Protein AF-A0A6A0GZQ4-F1 (afdb_monomer_lite)

Radius of gyration: 53.42 Å; chains: 1; bounding box: 111×26×126 Å

Sequence (153 aa):
MAAVEALSELSLFFPENSMKARRNLRGQIEQRSVSINQEFVAALKLVKDAVDAIYDDVKIINSQCTEMKAKLQAAKAETKHLTEQTAKLHKQRTTLAMQQQVAAACARAFLLTPAEVALLQSSSPRIGPEFFAALDKTLAIKNNTKHLLQVKR

Organism: Hyalella azteca (NCBI:txid294128)

Foldseek 3Di:
DVVVVVVVVVCVVPVDPDPVSVVVVVVVVVVVVVVVVVVVVVVVVVVVVVVVVVVVVVVVVVVVVVVVVVVVVVVVVVVVVVVVVVVVVVVVVVVVVVVVVVVVVCCQQAHDDPVLVCLCPDPDPDNDPSVVVSVVSVVSNVVVVVVVVVVVD

Structure (mmCIF, N/CA/C/O backbone):
data_AF-A0A6A0GZQ4-F1
#
_entry.id   AF-A0A6A0GZQ4-F1
#
loop_
_atom_site.group_PDB
_atom_site.id
_atom_site.type_symbol
_atom_site.label_atom_id
_atom_site.label_alt_id
_atom_site.label_comp_id
_atom_site.label_asym_id
_atom_site.label_entity_id
_atom_site.label_seq_id
_atom_site.pdbx_PDB_ins_code
_atom_site.Cartn_x
_atom_site.Cartn_y
_atom_site.Cartn_z
_atom_site.occupancy
_atom_site.B_iso_or_equiv
_atom_site.auth_seq_id
_atom_site.auth_comp_id
_atom_site.auth_asym_id
_atom_site.auth_atom_id
_atom_site.pdbx_PDB_model_num
ATOM 1 N N . MET A 1 1 ? 49.866 -19.052 -48.229 1.00 55.28 1 MET A N 1
ATOM 2 C CA . MET A 1 1 ? 49.053 -19.435 -49.404 1.00 55.28 1 MET A CA 1
ATOM 3 C C . MET A 1 1 ? 48.007 -18.373 -49.729 1.00 55.28 1 MET A C 1
ATOM 5 O O . MET A 1 1 ? 48.154 -17.772 -50.780 1.00 55.28 1 MET A O 1
ATOM 9 N N . ALA A 1 2 ? 47.108 -18.001 -48.808 1.00 67.62 2 ALA A N 1
ATOM 10 C CA . ALA A 1 2 ? 46.041 -17.011 -49.059 1.00 67.62 2 ALA A CA 1
ATOM 11 C C . ALA A 1 2 ? 46.483 -15.655 -49.662 1.00 67.62 2 ALA A C 1
ATOM 13 O O . ALA A 1 2 ? 45.809 -15.112 -50.529 1.00 67.62 2 ALA A O 1
ATOM 14 N N . ALA A 1 3 ? 47.630 -15.103 -49.245 1.00 67.06 3 ALA A N 1
ATOM 15 C CA . ALA A 1 3 ? 48.121 -13.833 -49.793 1.00 67.06 3 ALA A CA 1
ATOM 16 C C . ALA A 1 3 ? 48.595 -13.943 -51.256 1.00 67.06 3 ALA A C 1
ATOM 18 O O . ALA A 1 3 ? 48.416 -13.009 -52.028 1.00 67.06 3 ALA A O 1
ATOM 19 N N . VAL A 1 4 ? 49.188 -15.080 -51.641 1.00 77.38 4 VAL A N 1
ATOM 20 C CA . VAL A 1 4 ? 49.680 -15.320 -53.011 1.00 77.38 4 VAL A CA 1
ATOM 21 C C . VAL A 1 4 ? 48.508 -15.562 -53.961 1.00 77.38 4 VAL A C 1
ATOM 23 O O . VAL A 1 4 ? 48.516 -15.042 -55.071 1.00 77.38 4 VAL A O 1
ATOM 26 N N . GLU A 1 5 ? 47.472 -16.271 -53.507 1.00 77.06 5 GLU A N 1
ATOM 27 C CA . GLU A 1 5 ? 46.215 -16.444 -54.250 1.00 77.06 5 GLU A CA 1
ATOM 28 C C . GLU A 1 5 ? 45.486 -15.112 -54.444 1.00 77.06 5 GLU A C 1
ATOM 30 O O . GLU A 1 5 ? 45.132 -14.776 -55.570 1.00 77.06 5 GLU A O 1
ATOM 35 N N . ALA A 1 6 ? 45.372 -14.293 -53.393 1.00 74.69 6 ALA A N 1
ATOM 36 C CA . ALA A 1 6 ? 44.780 -12.958 -53.494 1.00 74.69 6 ALA A CA 1
ATOM 37 C C . ALA A 1 6 ? 45.548 -12.037 -54.464 1.00 74.69 6 ALA A C 1
ATOM 39 O O . ALA A 1 6 ? 44.944 -11.254 -55.196 1.00 74.69 6 ALA A O 1
ATOM 40 N N . LEU A 1 7 ? 46.882 -12.134 -54.499 1.00 69.69 7 LEU A N 1
ATOM 41 C CA . LEU A 1 7 ? 47.726 -11.392 -55.445 1.00 69.69 7 LEU A CA 1
ATOM 42 C C . LEU A 1 7 ? 47.584 -11.919 -56.881 1.00 69.69 7 LEU A C 1
ATOM 44 O O . LEU A 1 7 ? 47.585 -11.127 -57.824 1.00 69.69 7 LEU A O 1
ATOM 48 N N . SER A 1 8 ? 47.430 -13.236 -57.048 1.00 74.62 8 SER A N 1
ATOM 49 C CA . SER A 1 8 ? 47.193 -13.876 -58.345 1.00 74.62 8 SER A CA 1
ATOM 50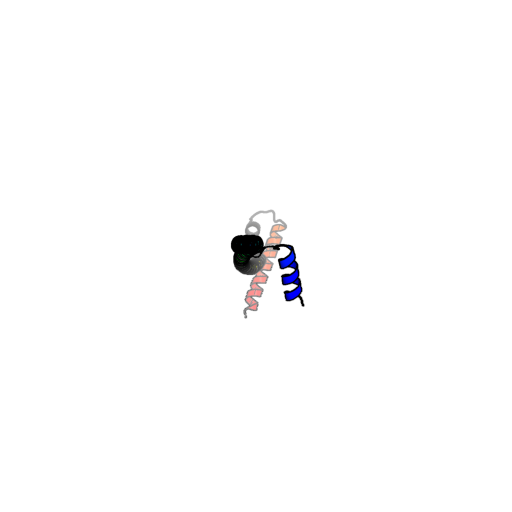 C C . SER A 1 8 ? 45.830 -13.489 -58.924 1.00 74.62 8 SER A C 1
ATOM 52 O O . SER A 1 8 ? 45.743 -13.157 -60.103 1.00 74.62 8 SER A O 1
ATOM 54 N N . GLU A 1 9 ? 44.777 -13.462 -58.106 1.00 73.75 9 GLU A N 1
ATOM 55 C CA . GLU A 1 9 ? 43.459 -12.963 -58.512 1.00 73.75 9 GLU A CA 1
ATOM 56 C C . GLU A 1 9 ? 43.509 -11.480 -58.884 1.00 73.75 9 GLU A C 1
ATOM 58 O O . GLU A 1 9 ? 42.997 -11.090 -59.932 1.00 73.75 9 GLU A O 1
ATOM 63 N N . LEU A 1 10 ? 44.193 -10.646 -58.091 1.00 69.12 10 LEU A N 1
ATOM 64 C CA . LEU A 1 10 ? 44.351 -9.222 -58.397 1.00 69.12 10 LEU A CA 1
ATOM 65 C C . LEU A 1 10 ? 45.041 -8.998 -59.756 1.00 69.12 10 LEU A C 1
ATOM 67 O O . LEU A 1 10 ? 44.677 -8.077 -60.488 1.00 69.12 10 LEU A O 1
ATOM 71 N N . SER A 1 11 ? 45.992 -9.865 -60.123 1.00 71.44 11 SER A N 1
ATOM 72 C CA . SER A 1 11 ? 46.672 -9.818 -61.423 1.00 71.44 11 SER A CA 1
ATOM 73 C C . SER A 1 11 ? 45.763 -10.164 -62.609 1.00 71.44 11 SER A C 1
ATOM 75 O O . SER A 1 11 ? 46.066 -9.739 -63.723 1.00 71.44 11 SER A O 1
ATOM 77 N N . LEU A 1 12 ? 44.667 -10.905 -62.402 1.00 71.25 12 LEU A N 1
ATOM 78 C CA . LEU A 1 12 ? 43.683 -11.211 -63.450 1.00 71.25 12 LEU A CA 1
ATOM 79 C C . LEU A 1 12 ? 42.770 -10.010 -63.736 1.00 71.25 12 LEU A C 1
ATOM 81 O O . LEU A 1 12 ? 42.377 -9.790 -64.879 1.00 71.25 12 LEU A O 1
ATOM 85 N N . PHE A 1 13 ? 42.456 -9.214 -62.710 1.00 67.50 13 PHE A N 1
ATOM 86 C CA . PHE A 1 13 ? 41.588 -8.038 -62.834 1.00 67.50 13 PHE A CA 1
ATOM 87 C C . PHE A 1 13 ? 42.332 -6.764 -63.263 1.00 67.50 13 PHE A C 1
ATOM 89 O O . PHE A 1 13 ? 41.722 -5.866 -63.844 1.00 67.50 13 PHE A O 1
ATOM 96 N N . PHE A 1 14 ? 43.643 -6.677 -63.007 1.00 69.44 14 PHE A N 1
ATOM 97 C CA . PHE A 1 14 ? 44.478 -5.521 -63.351 1.00 69.44 14 PHE A CA 1
ATOM 98 C C . PHE A 1 14 ? 45.670 -5.925 -64.239 1.00 69.44 14 PHE A C 1
ATOM 100 O O . PHE A 1 14 ? 46.811 -5.912 -63.772 1.00 69.44 14 PHE A O 1
ATOM 107 N N . PRO A 1 15 ? 45.436 -6.253 -65.526 1.00 67.88 15 PRO A N 1
ATOM 108 C CA . PRO A 1 15 ? 46.486 -6.717 -66.439 1.00 67.88 15 PRO A CA 1
ATOM 109 C C . PRO A 1 15 ? 47.518 -5.627 -66.773 1.00 67.88 15 PRO A C 1
ATOM 111 O O . PRO A 1 15 ? 48.669 -5.935 -67.070 1.00 67.88 15 PRO A O 1
ATOM 114 N N . GLU A 1 16 ? 47.136 -4.346 -66.685 1.00 67.81 16 GLU A N 1
ATOM 115 C CA . GLU A 1 16 ? 48.044 -3.214 -66.880 1.00 67.81 16 GLU A CA 1
ATOM 116 C C . GLU A 1 16 ? 48.358 -2.489 -65.569 1.00 67.81 16 GLU A C 1
ATOM 118 O O . GLU A 1 16 ? 47.518 -1.813 -64.968 1.00 67.81 16 GLU A O 1
ATOM 123 N N . ASN A 1 17 ? 49.627 -2.543 -65.164 1.00 72.31 17 ASN A N 1
ATOM 124 C CA . ASN A 1 17 ? 50.131 -1.891 -63.959 1.00 72.31 17 ASN A CA 1
ATOM 125 C C . ASN A 1 17 ? 50.450 -0.396 -64.183 1.00 72.31 17 ASN A C 1
ATOM 127 O O . ASN A 1 17 ? 51.567 0.067 -63.941 1.00 72.31 17 ASN A O 1
ATOM 131 N N . SER A 1 18 ? 49.471 0.368 -64.678 1.00 80.31 18 SER A N 1
ATOM 132 C CA . SER A 1 18 ? 49.613 1.806 -64.937 1.00 80.31 18 SER A CA 1
ATOM 133 C C . SER A 1 18 ? 49.307 2.657 -63.696 1.00 80.31 18 SER A C 1
ATOM 135 O O . SER A 1 18 ? 48.544 2.273 -62.804 1.00 80.31 18 SER A O 1
ATOM 137 N N . MET A 1 19 ? 49.851 3.879 -63.644 1.00 77.81 19 MET A N 1
ATOM 138 C CA . MET A 1 19 ? 49.550 4.835 -62.565 1.00 77.81 19 MET A CA 1
ATOM 139 C C . MET A 1 19 ? 48.050 5.153 -62.453 1.00 77.81 19 MET A C 1
ATOM 141 O O . MET A 1 19 ? 47.547 5.384 -61.353 1.00 77.81 19 MET A O 1
ATOM 145 N N . LYS A 1 20 ? 47.325 5.135 -63.579 1.00 80.25 20 LYS A N 1
ATOM 146 C CA . LYS A 1 20 ? 45.871 5.335 -63.631 1.00 80.25 20 LYS A CA 1
ATOM 147 C C . LYS A 1 20 ? 45.121 4.148 -63.014 1.00 80.25 20 LYS A C 1
ATOM 149 O O . LYS A 1 20 ? 44.227 4.368 -62.202 1.00 80.25 20 LYS A O 1
ATOM 154 N N . ALA A 1 21 ? 45.527 2.914 -63.325 1.00 78.94 21 ALA A N 1
ATOM 155 C CA . ALA A 1 21 ? 44.931 1.701 -62.761 1.00 78.94 21 ALA A CA 1
ATOM 156 C C . ALA A 1 21 ? 45.091 1.636 -61.230 1.00 78.94 21 ALA A C 1
ATOM 158 O O . ALA A 1 21 ? 44.112 1.409 -60.521 1.00 78.94 21 ALA A O 1
ATOM 159 N N . ARG A 1 22 ? 46.285 1.953 -60.702 1.00 81.62 22 ARG A N 1
ATOM 160 C CA . ARG A 1 22 ? 46.526 2.005 -59.244 1.00 81.62 22 ARG A CA 1
ATOM 161 C C . ARG A 1 22 ? 45.682 3.067 -58.538 1.00 81.62 22 ARG A C 1
ATOM 163 O O . ARG A 1 22 ? 45.135 2.803 -57.470 1.00 81.62 22 ARG A O 1
ATOM 170 N N . ARG A 1 23 ? 45.559 4.267 -59.125 1.00 84.62 23 ARG A N 1
ATOM 171 C CA . ARG A 1 23 ? 44.714 5.344 -58.573 1.00 84.62 23 ARG A CA 1
ATOM 172 C C . ARG A 1 23 ? 43.238 4.944 -58.540 1.00 84.62 23 ARG A C 1
ATOM 174 O O . ARG A 1 23 ? 42.583 5.188 -57.531 1.00 84.62 23 ARG A O 1
ATOM 181 N N . ASN A 1 24 ? 42.747 4.297 -59.597 1.00 83.50 24 ASN A N 1
ATOM 182 C CA . ASN A 1 24 ? 41.368 3.818 -59.673 1.00 83.50 24 ASN A CA 1
ATOM 183 C C . ASN A 1 24 ? 41.081 2.715 -58.644 1.00 83.50 24 ASN A C 1
ATOM 185 O O . ASN A 1 24 ? 40.070 2.795 -57.954 1.00 83.50 24 ASN A O 1
ATOM 189 N N . LEU A 1 25 ? 41.974 1.727 -58.495 1.00 83.75 25 LEU A N 1
ATOM 190 C CA . LEU A 1 25 ? 41.832 0.672 -57.485 1.00 83.75 25 LEU A CA 1
ATOM 191 C C . LEU A 1 25 ? 41.824 1.253 -56.066 1.00 83.75 25 LEU A C 1
ATOM 193 O O . LEU A 1 25 ? 40.962 0.898 -55.268 1.00 83.75 25 LEU A O 1
ATOM 197 N N . ARG A 1 26 ? 42.731 2.192 -55.762 1.00 87.12 26 ARG A N 1
ATOM 198 C CA . ARG A 1 26 ? 42.736 2.878 -54.462 1.00 87.12 26 ARG A CA 1
ATOM 199 C C . ARG A 1 26 ? 41.406 3.587 -54.199 1.00 87.12 26 ARG A C 1
ATOM 201 O O . ARG A 1 26 ? 40.834 3.390 -53.135 1.00 87.12 26 ARG A O 1
ATOM 208 N N . GLY A 1 27 ? 40.891 4.335 -55.177 1.00 89.81 27 GLY A N 1
ATOM 209 C CA . GLY A 1 27 ? 39.597 5.012 -55.053 1.00 89.81 27 GLY A CA 1
ATOM 210 C C . GLY A 1 27 ? 38.431 4.042 -54.831 1.00 89.81 27 GLY A C 1
ATOM 211 O O . GLY A 1 27 ? 37.573 4.301 -53.994 1.00 89.81 27 GLY A O 1
ATOM 212 N N . GLN A 1 28 ? 38.425 2.890 -55.510 1.00 88.19 28 GLN A N 1
ATOM 213 C CA . GLN A 1 28 ? 37.404 1.853 -55.311 1.00 88.19 28 GLN A CA 1
ATOM 214 C C . GLN A 1 28 ? 37.491 1.201 -53.925 1.00 88.19 28 GLN A C 1
ATOM 216 O O . GLN A 1 28 ? 36.463 0.972 -53.291 1.00 88.19 28 GLN A O 1
ATOM 221 N N . ILE A 1 29 ? 38.703 0.920 -53.433 1.00 88.75 29 ILE A N 1
ATOM 222 C CA . ILE A 1 29 ? 38.916 0.380 -52.083 1.00 88.75 29 ILE A CA 1
ATOM 223 C C . ILE A 1 29 ? 38.458 1.393 -51.028 1.00 88.75 29 ILE A C 1
ATOM 225 O O . ILE A 1 29 ? 37.742 1.021 -50.101 1.00 88.75 29 ILE A O 1
ATOM 229 N N . GLU A 1 30 ? 38.829 2.667 -51.180 1.00 92.50 30 GLU A N 1
ATOM 230 C CA . GLU A 1 30 ? 38.405 3.751 -50.288 1.00 92.50 30 GLU A CA 1
ATOM 231 C C . GLU A 1 30 ? 36.875 3.888 -50.280 1.00 92.50 30 GLU A C 1
ATOM 233 O O . GLU A 1 30 ? 36.265 3.888 -49.212 1.00 92.50 30 GLU A O 1
ATOM 238 N N . GLN A 1 31 ? 36.236 3.904 -51.453 1.00 94.56 31 GLN A N 1
ATOM 239 C CA . GLN A 1 31 ? 34.778 3.980 -51.571 1.00 94.56 31 GLN A CA 1
ATOM 240 C C . GLN A 1 31 ? 34.081 2.775 -50.926 1.00 94.56 31 GLN A C 1
ATOM 242 O O . GLN A 1 31 ? 33.111 2.944 -50.186 1.00 94.56 31 GLN A O 1
ATOM 247 N N . ARG A 1 32 ? 34.586 1.559 -51.162 1.00 93.81 32 ARG A N 1
ATOM 248 C CA . ARG A 1 32 ? 34.041 0.339 -50.552 1.00 93.81 32 ARG A CA 1
ATOM 249 C C . ARG A 1 32 ? 34.201 0.350 -49.033 1.00 93.81 32 ARG A C 1
ATOM 251 O O . ARG A 1 32 ? 33.270 -0.024 -48.330 1.00 93.81 32 ARG A O 1
ATOM 258 N N . SER A 1 33 ? 35.346 0.809 -48.530 1.00 94.81 33 SER A N 1
ATOM 259 C CA . SER A 1 33 ? 35.592 0.962 -47.092 1.00 94.81 33 SER A CA 1
ATOM 260 C C . SER A 1 33 ? 34.599 1.938 -46.453 1.00 94.81 33 SER A C 1
ATOM 262 O O . SER A 1 33 ? 34.005 1.637 -45.420 1.00 94.81 33 SER A O 1
ATOM 264 N N . VAL A 1 34 ? 34.345 3.082 -47.099 1.00 95.94 34 VAL A N 1
ATOM 265 C CA . VAL A 1 34 ? 33.337 4.049 -46.639 1.00 95.94 34 VAL A CA 1
ATOM 266 C C . VAL A 1 34 ? 31.935 3.433 -46.628 1.00 95.94 34 VAL A C 1
ATOM 268 O O . VAL A 1 34 ? 31.240 3.579 -45.625 1.00 95.94 34 VAL A O 1
ATOM 271 N N . SER A 1 35 ? 31.540 2.708 -47.682 1.00 96.62 35 SER A N 1
ATOM 272 C CA . SER A 1 35 ? 30.232 2.030 -47.749 1.00 96.62 35 SER A CA 1
ATOM 273 C C . SER A 1 35 ? 30.041 1.044 -46.596 1.00 96.62 35 SER A C 1
ATOM 275 O O . SER A 1 35 ? 29.047 1.114 -45.879 1.00 96.62 35 SER A O 1
ATOM 277 N N . ILE A 1 36 ? 31.033 0.180 -46.353 1.00 95.75 36 ILE A N 1
ATOM 278 C CA . ILE A 1 36 ? 30.982 -0.813 -45.269 1.00 95.75 36 ILE A CA 1
ATOM 279 C C . ILE A 1 36 ? 30.860 -0.124 -43.905 1.00 95.75 36 ILE A C 1
ATOM 281 O O . ILE A 1 36 ? 30.061 -0.537 -43.068 1.00 95.75 36 ILE A O 1
ATOM 285 N N . ASN A 1 37 ? 31.616 0.952 -43.674 1.00 96.44 37 ASN A N 1
ATOM 286 C CA . ASN A 1 37 ? 31.531 1.698 -42.419 1.00 96.44 37 ASN A CA 1
ATOM 287 C C . ASN A 1 37 ? 30.160 2.366 -42.234 1.00 96.44 37 ASN A C 1
ATOM 289 O O . ASN A 1 37 ? 29.640 2.389 -4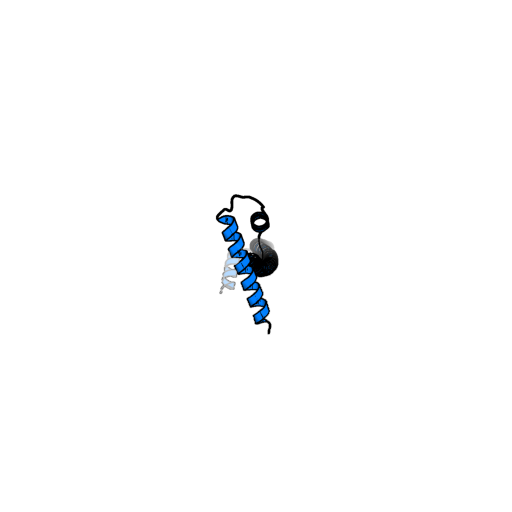1.121 1.00 96.44 37 ASN A O 1
ATOM 293 N N . GLN A 1 38 ? 29.551 2.883 -43.305 1.00 97.31 38 GLN A N 1
ATOM 294 C CA . GLN A 1 38 ? 28.201 3.450 -43.250 1.00 97.31 38 GLN A CA 1
ATOM 295 C C . GLN A 1 38 ? 27.154 2.386 -42.905 1.00 97.31 38 GLN A C 1
ATOM 297 O O . GLN A 1 38 ? 26.311 2.623 -42.040 1.00 97.31 38 GLN A O 1
ATOM 302 N N . GLU A 1 39 ? 27.238 1.207 -43.522 1.00 96.69 39 GLU A N 1
ATOM 303 C CA . GLU A 1 39 ? 26.370 0.066 -43.209 1.00 96.69 39 GLU A CA 1
ATOM 304 C C . GLU A 1 39 ? 26.533 -0.379 -41.751 1.00 96.69 39 GLU A C 1
ATOM 306 O O . GLU A 1 39 ? 25.545 -0.591 -41.046 1.00 96.69 39 GLU A O 1
ATOM 311 N N . PHE A 1 40 ? 27.773 -0.445 -41.262 1.00 97.25 40 PHE A N 1
ATOM 312 C CA . PHE A 1 40 ? 28.067 -0.812 -39.880 1.00 97.25 40 PHE A CA 1
ATOM 313 C C . PHE A 1 40 ? 27.493 0.195 -38.875 1.00 97.25 40 PHE A C 1
ATOM 315 O O . PHE A 1 40 ? 26.859 -0.195 -37.893 1.00 97.25 40 PHE A O 1
ATOM 322 N N . VAL A 1 41 ? 27.655 1.496 -39.136 1.00 97.75 41 VAL A N 1
ATOM 323 C CA . VAL A 1 41 ? 27.074 2.559 -38.301 1.00 97.75 41 VAL A CA 1
ATOM 324 C C . VAL A 1 41 ? 25.547 2.497 -38.320 1.00 97.75 41 VAL A C 1
ATOM 326 O O . VAL A 1 41 ? 24.923 2.640 -37.269 1.00 97.75 41 VAL A O 1
ATOM 329 N N . ALA A 1 42 ? 24.936 2.250 -39.480 1.00 97.38 42 ALA A N 1
ATOM 330 C CA . ALA A 1 42 ? 23.487 2.111 -39.591 1.00 97.38 42 ALA A CA 1
ATOM 331 C C . ALA A 1 42 ? 22.969 0.917 -38.773 1.00 97.38 42 ALA A C 1
ATOM 333 O O . ALA A 1 42 ? 22.009 1.065 -38.017 1.00 97.38 42 ALA A O 1
ATOM 334 N N . ALA A 1 43 ? 23.639 -0.235 -38.857 1.00 96.88 43 ALA A N 1
ATOM 335 C CA . ALA A 1 43 ? 23.287 -1.419 -38.079 1.00 96.88 43 ALA A CA 1
ATOM 336 C C . ALA A 1 43 ? 23.443 -1.185 -36.566 1.00 96.88 43 ALA A C 1
ATOM 338 O O . ALA A 1 43 ? 22.537 -1.496 -35.793 1.00 96.88 43 ALA A O 1
ATOM 339 N N . LEU A 1 44 ? 24.554 -0.579 -36.132 1.00 97.69 44 LEU A N 1
ATOM 340 C CA . LEU A 1 44 ? 24.777 -0.248 -34.721 1.00 97.69 44 LEU A CA 1
ATOM 341 C C . LEU A 1 44 ? 23.762 0.755 -34.183 1.00 97.69 44 LEU A C 1
ATOM 343 O O . LEU A 1 44 ? 23.371 0.662 -33.021 1.00 97.69 44 LEU A O 1
ATOM 347 N N . LYS A 1 45 ? 23.315 1.698 -35.015 1.00 98.06 45 LYS A N 1
ATOM 348 C CA . LYS A 1 45 ? 22.296 2.665 -34.618 1.00 98.06 45 LYS A CA 1
ATOM 349 C C . LYS A 1 45 ? 20.984 1.974 -34.243 1.00 98.06 45 LYS A C 1
ATOM 351 O O . LYS A 1 45 ? 20.414 2.316 -33.216 1.00 98.06 45 LYS A O 1
ATOM 356 N N . LEU A 1 46 ? 20.561 0.959 -35.000 1.00 97.38 46 LEU A N 1
ATOM 357 C CA . LEU A 1 46 ? 19.362 0.177 -34.669 1.00 97.38 46 LEU A CA 1
ATOM 358 C C . LEU A 1 46 ? 19.488 -0.511 -33.305 1.00 97.38 46 LEU A C 1
ATOM 360 O O . LEU A 1 46 ? 18.551 -0.495 -32.511 1.00 97.38 46 LEU A O 1
ATOM 364 N N . VAL A 1 47 ? 20.661 -1.084 -33.017 1.00 98.00 47 VAL A N 1
ATOM 365 C CA . VAL A 1 47 ? 20.929 -1.732 -31.725 1.00 98.00 47 VAL A CA 1
ATOM 366 C C . VAL A 1 47 ? 20.920 -0.709 -30.591 1.00 98.00 47 VAL A C 1
ATOM 368 O O . VAL A 1 47 ? 20.278 -0.938 -29.570 1.00 98.00 47 VAL A O 1
ATOM 371 N N . LYS A 1 48 ? 21.591 0.431 -30.773 1.00 97.94 48 LYS A N 1
ATOM 372 C CA . LYS A 1 48 ? 21.607 1.530 -29.801 1.00 97.94 48 LYS A CA 1
ATOM 373 C C . LYS A 1 48 ? 20.191 2.018 -29.502 1.00 97.94 48 LYS A C 1
ATOM 375 O O . LYS A 1 48 ? 19.833 2.140 -28.339 1.00 97.94 48 LYS A O 1
ATOM 380 N N . ASP A 1 49 ? 19.389 2.270 -30.529 1.00 98.31 49 ASP A N 1
ATOM 381 C CA . ASP A 1 49 ? 18.038 2.801 -30.350 1.00 98.31 49 ASP A CA 1
ATOM 382 C C . ASP A 1 49 ? 17.129 1.790 -29.622 1.00 98.31 49 ASP A C 1
ATOM 384 O O . ASP A 1 49 ? 16.328 2.183 -28.776 1.00 98.31 49 ASP A O 1
ATOM 388 N N . ALA A 1 50 ? 17.308 0.484 -29.854 1.00 97.88 50 ALA A N 1
ATOM 389 C CA . ALA A 1 50 ? 16.621 -0.556 -29.087 1.00 97.88 50 ALA A CA 1
ATOM 390 C C . ALA A 1 50 ? 17.068 -0.606 -27.612 1.00 97.88 50 ALA A C 1
ATOM 392 O O . ALA A 1 50 ? 16.236 -0.771 -26.720 1.00 97.88 50 ALA A O 1
ATOM 393 N N . VAL A 1 51 ? 18.368 -0.454 -27.340 1.00 98.19 51 VAL A N 1
ATOM 394 C CA . VAL A 1 51 ? 18.901 -0.412 -25.967 1.00 98.19 51 VAL A CA 1
ATOM 395 C C . VAL A 1 51 ? 18.403 0.824 -25.220 1.00 98.19 51 VAL A C 1
ATOM 397 O O . VAL A 1 51 ? 18.016 0.707 -24.058 1.00 98.19 51 VAL A O 1
ATOM 400 N N . ASP A 1 52 ? 18.361 1.981 -25.878 1.00 98.31 52 ASP A N 1
ATOM 401 C CA . ASP A 1 52 ? 17.848 3.216 -25.283 1.00 98.31 52 ASP A CA 1
ATOM 402 C C . ASP A 1 52 ? 16.356 3.106 -24.955 1.00 98.31 52 ASP A C 1
ATOM 404 O O . ASP A 1 52 ? 15.944 3.495 -23.864 1.00 98.31 52 ASP A O 1
ATOM 408 N N . ALA A 1 53 ? 15.557 2.496 -25.837 1.00 98.12 53 ALA A N 1
ATOM 409 C CA . ALA A 1 53 ? 14.145 2.240 -25.557 1.00 98.12 53 ALA A CA 1
ATOM 410 C C . ALA A 1 53 ? 13.961 1.352 -24.312 1.00 98.12 53 ALA A C 1
ATOM 412 O O . ALA A 1 53 ? 13.179 1.680 -23.422 1.00 98.12 53 ALA A O 1
ATOM 413 N N . ILE A 1 54 ? 14.741 0.270 -24.198 1.00 98.12 54 ILE A N 1
ATOM 414 C CA . ILE A 1 54 ? 14.716 -0.603 -23.013 1.00 98.12 54 ILE A CA 1
ATOM 415 C C . ILE A 1 54 ? 15.138 0.169 -21.757 1.00 98.12 54 ILE A C 1
ATOM 417 O O . ILE A 1 54 ? 14.556 -0.014 -20.687 1.00 98.12 54 ILE A O 1
ATOM 421 N N . TYR A 1 55 ? 16.156 1.021 -21.864 1.00 98.12 55 TYR A N 1
ATOM 422 C CA . TYR A 1 55 ? 16.613 1.842 -20.749 1.00 98.12 55 TYR A CA 1
ATOM 423 C C . TYR A 1 55 ? 15.509 2.784 -20.250 1.00 98.12 55 TYR A C 1
ATOM 425 O O . TYR A 1 55 ? 15.269 2.870 -19.039 1.00 98.12 55 TYR A O 1
ATOM 433 N N . ASP A 1 56 ? 14.808 3.447 -21.168 1.00 98.25 56 ASP A N 1
ATOM 434 C CA . ASP A 1 56 ? 13.695 4.334 -20.840 1.00 98.25 56 ASP A CA 1
ATOM 435 C C . ASP A 1 56 ? 12.526 3.569 -20.206 1.00 98.25 56 ASP A C 1
ATOM 437 O O . ASP A 1 56 ? 12.004 3.997 -19.170 1.00 98.25 56 ASP A O 1
ATOM 441 N N . ASP A 1 57 ? 12.182 2.392 -20.731 1.00 98.06 57 ASP A N 1
ATOM 442 C CA . ASP A 1 57 ? 11.151 1.524 -20.154 1.00 98.06 57 ASP A CA 1
ATOM 443 C C . ASP A 1 57 ? 11.501 1.102 -18.720 1.00 98.06 57 ASP A C 1
ATOM 445 O O . ASP A 1 57 ? 10.681 1.221 -17.804 1.00 98.06 57 ASP A O 1
ATOM 449 N N . VAL A 1 58 ? 12.744 0.671 -18.474 1.00 98.19 58 VAL A N 1
ATOM 450 C CA . VAL A 1 58 ? 13.217 0.305 -17.127 1.00 98.19 58 VAL A CA 1
ATOM 451 C C . VAL A 1 58 ? 13.143 1.500 -16.177 1.00 98.19 58 VAL A C 1
ATOM 453 O O . VAL A 1 58 ? 12.748 1.353 -15.016 1.00 98.19 58 VAL A O 1
ATOM 456 N N . LYS A 1 59 ? 13.484 2.699 -16.653 1.00 98.12 59 LYS A N 1
ATOM 457 C CA . LYS A 1 59 ? 13.404 3.930 -15.862 1.00 98.12 59 LYS A CA 1
ATOM 458 C C . LYS A 1 59 ? 11.960 4.267 -15.482 1.00 98.12 59 LYS A C 1
ATOM 460 O O . LYS A 1 59 ? 11.715 4.652 -14.334 1.00 98.12 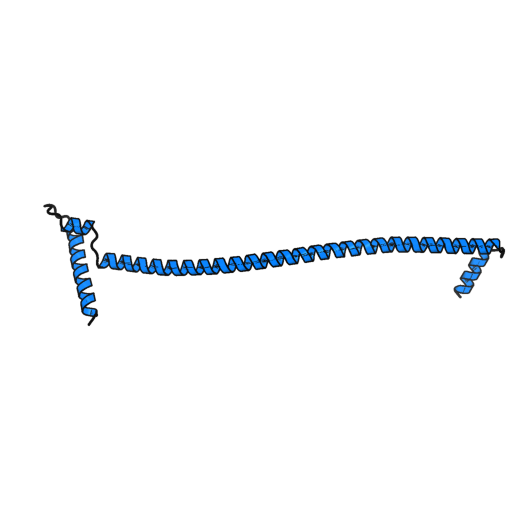59 LYS A O 1
ATOM 465 N N . ILE A 1 60 ? 11.010 4.090 -16.402 1.00 97.69 60 ILE A N 1
ATOM 466 C CA . ILE A 1 60 ? 9.574 4.264 -16.144 1.00 97.69 60 ILE A CA 1
ATOM 467 C C . ILE A 1 60 ? 9.085 3.228 -15.129 1.00 97.69 60 ILE A C 1
ATOM 469 O O . ILE A 1 60 ? 8.456 3.591 -14.136 1.00 97.69 60 ILE A O 1
ATOM 473 N N . ILE A 1 61 ? 9.423 1.951 -15.313 1.00 97.44 61 ILE A N 1
ATOM 474 C CA . ILE A 1 61 ? 9.025 0.883 -14.385 1.00 97.44 61 ILE A CA 1
ATOM 475 C C . ILE A 1 61 ? 9.571 1.162 -12.983 1.00 97.44 61 ILE A C 1
ATOM 477 O O . ILE A 1 61 ? 8.856 1.021 -11.991 1.00 97.44 61 ILE A O 1
ATOM 481 N N . ASN A 1 62 ? 10.824 1.600 -12.871 1.00 97.69 62 ASN A N 1
ATOM 482 C CA . ASN A 1 62 ? 11.428 1.896 -11.578 1.00 97.69 62 ASN A CA 1
ATOM 483 C C . ASN A 1 62 ? 10.741 3.075 -10.864 1.00 97.69 62 ASN A C 1
ATOM 485 O O . ASN A 1 62 ? 10.517 3.020 -9.649 1.00 97.69 62 ASN A O 1
ATOM 489 N N . SER A 1 63 ? 10.371 4.127 -11.602 1.00 97.44 63 SER A N 1
ATOM 490 C CA . SER A 1 63 ? 9.667 5.274 -11.019 1.00 97.44 63 SER A CA 1
ATOM 491 C C . SER A 1 63 ? 8.264 4.879 -10.546 1.00 97.44 63 SER A C 1
ATOM 493 O O . SER A 1 63 ? 7.908 5.156 -9.398 1.00 97.44 63 SER A O 1
ATOM 495 N N . GLN A 1 64 ? 7.523 4.121 -11.358 1.00 97.44 64 GLN A N 1
ATOM 496 C CA . GLN A 1 64 ? 6.195 3.608 -11.015 1.00 97.44 64 GLN A CA 1
ATOM 497 C C . GLN A 1 64 ? 6.232 2.643 -9.826 1.00 97.44 64 GLN A C 1
ATOM 499 O O . GLN A 1 64 ? 5.413 2.752 -8.913 1.00 97.44 64 GLN A O 1
ATOM 504 N N . CYS A 1 65 ? 7.205 1.730 -9.776 1.00 97.94 65 CYS A N 1
ATOM 505 C CA . CYS A 1 65 ? 7.401 0.835 -8.636 1.00 97.94 65 CYS A CA 1
ATOM 506 C C . CYS A 1 65 ? 7.683 1.614 -7.345 1.00 97.94 65 CYS A C 1
ATOM 508 O O . CYS A 1 65 ? 7.169 1.261 -6.281 1.00 97.94 65 CYS A O 1
ATOM 510 N N . THR A 1 66 ? 8.467 2.690 -7.430 1.00 97.75 66 THR A N 1
ATOM 511 C CA . THR A 1 66 ? 8.767 3.556 -6.283 1.00 97.75 66 THR A CA 1
ATOM 512 C C . THR A 1 66 ? 7.517 4.286 -5.796 1.00 97.75 66 THR A C 1
ATOM 514 O O . THR A 1 66 ? 7.230 4.284 -4.596 1.00 97.75 66 THR A O 1
ATOM 517 N N . GLU A 1 67 ? 6.731 4.844 -6.715 1.00 97.88 67 GLU A N 1
ATOM 518 C CA . GLU A 1 67 ? 5.469 5.511 -6.392 1.00 97.88 67 GLU A CA 1
ATOM 519 C C . GLU A 1 67 ? 4.454 4.534 -5.780 1.00 97.88 67 GLU A C 1
ATOM 521 O O . GLU A 1 67 ? 3.853 4.814 -4.740 1.00 97.88 67 GLU A O 1
ATOM 526 N N . MET A 1 68 ? 4.299 3.350 -6.374 1.00 97.69 68 MET A N 1
ATOM 527 C CA . MET A 1 68 ? 3.405 2.308 -5.875 1.00 97.69 68 MET A CA 1
ATOM 528 C C . MET A 1 68 ? 3.820 1.839 -4.477 1.00 97.69 68 MET A C 1
ATOM 530 O O . MET A 1 68 ? 2.971 1.686 -3.597 1.00 97.69 68 MET A O 1
ATOM 534 N N . LYS A 1 69 ? 5.125 1.675 -4.231 1.00 97.88 69 LYS A N 1
ATOM 535 C CA . LYS A 1 69 ? 5.652 1.352 -2.902 1.00 97.88 69 LYS A CA 1
ATOM 536 C C . LYS A 1 69 ? 5.312 2.444 -1.889 1.00 97.88 69 LYS A C 1
ATOM 538 O O . LYS A 1 69 ? 4.891 2.113 -0.783 1.00 97.88 69 LYS A O 1
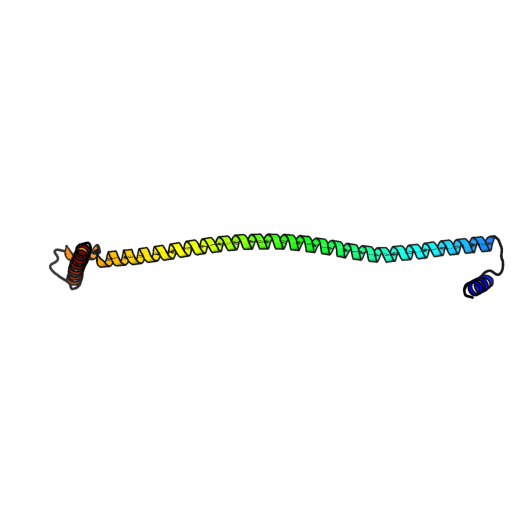ATOM 543 N N . ALA A 1 70 ? 5.451 3.720 -2.251 1.00 97.81 70 ALA A N 1
ATOM 544 C CA . ALA A 1 70 ? 5.096 4.834 -1.374 1.00 97.81 70 ALA A CA 1
ATOM 545 C C . ALA A 1 70 ? 3.595 4.836 -1.032 1.00 97.81 70 A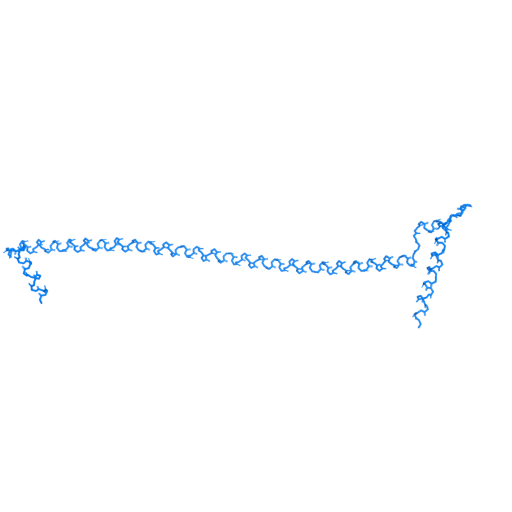LA A C 1
ATOM 547 O O . ALA A 1 70 ? 3.238 4.890 0.147 1.00 97.81 70 ALA A O 1
ATOM 548 N N . LYS A 1 71 ? 2.720 4.678 -2.036 1.00 97.75 71 LYS A N 1
ATOM 549 C CA . LYS A 1 71 ? 1.262 4.573 -1.840 1.00 97.75 71 LYS A CA 1
ATOM 550 C C . LYS A 1 71 ? 0.888 3.395 -0.941 1.00 97.75 71 LYS A C 1
ATOM 552 O O . LYS A 1 71 ? 0.084 3.554 -0.026 1.00 97.75 71 LYS A O 1
ATOM 557 N N . LEU A 1 72 ? 1.512 2.234 -1.146 1.00 98.00 72 LEU A N 1
ATOM 558 C CA . LEU A 1 72 ? 1.278 1.050 -0.320 1.00 98.00 72 LEU A CA 1
ATOM 559 C C . LEU A 1 72 ? 1.687 1.277 1.142 1.00 98.00 72 LEU A C 1
ATOM 561 O O . LEU A 1 72 ? 0.959 0.876 2.049 1.00 98.00 72 LEU A O 1
ATOM 565 N N . GLN A 1 73 ? 2.830 1.925 1.393 1.00 97.69 73 GLN A N 1
ATOM 566 C CA . GLN A 1 73 ? 3.253 2.241 2.762 1.00 97.69 73 GLN A CA 1
ATOM 567 C C . GLN A 1 73 ? 2.308 3.240 3.437 1.00 97.69 73 GLN A C 1
ATOM 569 O O . GLN A 1 73 ? 1.963 3.043 4.603 1.00 97.69 73 GLN A O 1
ATOM 574 N N . ALA A 1 74 ? 1.843 4.260 2.710 1.00 97.56 74 ALA A N 1
ATOM 575 C CA . ALA A 1 74 ? 0.864 5.216 3.222 1.00 97.56 74 ALA A CA 1
ATOM 576 C C . ALA A 1 74 ? -0.459 4.524 3.592 1.00 97.56 74 ALA A C 1
ATOM 578 O O . ALA A 1 74 ? -0.910 4.634 4.731 1.00 97.56 74 ALA A O 1
ATOM 579 N N . ALA A 1 75 ? -1.017 3.718 2.682 1.00 97.06 75 ALA A N 1
ATOM 580 C CA . ALA A 1 75 ? -2.249 2.968 2.926 1.00 97.06 75 ALA A CA 1
ATOM 581 C C . ALA A 1 75 ? -2.110 1.988 4.103 1.00 97.06 75 ALA A C 1
ATOM 583 O O . ALA A 1 75 ? -3.023 1.841 4.918 1.00 97.06 75 ALA A O 1
ATOM 584 N N . LYS A 1 76 ? -0.947 1.338 4.244 1.00 97.50 76 LYS A N 1
ATOM 585 C CA . LYS A 1 76 ? -0.653 0.458 5.382 1.00 97.50 76 LYS A CA 1
ATOM 586 C C . LYS A 1 76 ? -0.631 1.226 6.705 1.00 97.50 76 LYS A C 1
ATOM 588 O O . LYS A 1 76 ? -1.174 0.733 7.694 1.00 97.50 76 LYS A O 1
ATOM 593 N N . ALA A 1 77 ? -0.009 2.403 6.735 1.00 96.75 77 ALA A N 1
ATOM 594 C CA . ALA A 1 77 ? 0.041 3.246 7.927 1.00 96.75 77 ALA A CA 1
ATOM 595 C C . ALA A 1 77 ? -1.360 3.736 8.329 1.00 96.75 77 ALA A C 1
ATOM 597 O O . ALA A 1 77 ? -1.736 3.627 9.497 1.00 96.75 77 ALA A O 1
ATOM 598 N N . GLU A 1 78 ? -2.155 4.187 7.359 1.00 96.88 78 GLU A N 1
ATOM 599 C CA . GLU A 1 78 ? -3.537 4.621 7.578 1.00 96.88 78 GLU A CA 1
ATOM 600 C C . GLU A 1 78 ? -4.422 3.473 8.083 1.00 96.88 78 GLU A C 1
ATOM 602 O O . GLU A 1 78 ? -5.106 3.607 9.098 1.00 96.88 78 GLU A O 1
ATOM 607 N N . THR A 1 79 ? -4.338 2.299 7.449 1.00 97.06 79 THR A N 1
ATOM 608 C CA . THR A 1 79 ? -5.089 1.102 7.864 1.00 97.06 79 THR A CA 1
ATOM 609 C C . THR A 1 79 ? -4.727 0.679 9.285 1.00 97.06 79 THR A C 1
ATOM 611 O O . THR A 1 79 ? -5.606 0.329 10.078 1.00 97.06 79 THR A O 1
ATOM 614 N N . LYS A 1 80 ? -3.436 0.732 9.643 1.00 97.19 80 LYS A N 1
ATOM 615 C CA . LYS A 1 80 ? -2.979 0.436 11.006 1.00 97.19 80 LYS A CA 1
ATOM 616 C C . LYS A 1 80 ? -3.612 1.399 12.012 1.00 97.19 80 LYS A C 1
ATOM 618 O O . LYS A 1 80 ? -4.174 0.948 13.006 1.00 97.19 80 LYS A O 1
ATOM 623 N N . HIS A 1 81 ? -3.584 2.697 11.722 1.00 96.69 81 HIS A N 1
ATOM 624 C CA . HIS A 1 81 ? -4.188 3.715 12.578 1.00 96.69 81 HIS A CA 1
ATOM 625 C C . HIS A 1 81 ? -5.706 3.514 12.743 1.00 96.69 81 HIS A C 1
ATOM 627 O O . HIS A 1 81 ? -6.208 3.516 13.867 1.00 96.69 81 HIS A O 1
ATOM 633 N N . LEU A 1 82 ? -6.440 3.250 11.656 1.00 97.38 82 LEU A N 1
ATOM 634 C CA . LEU A 1 82 ? -7.879 2.959 11.715 1.00 97.38 82 LEU A CA 1
ATOM 635 C C . LEU A 1 82 ? -8.185 1.693 12.525 1.00 97.38 82 LEU A C 1
ATOM 637 O O . LEU A 1 82 ? -9.159 1.657 13.281 1.00 97.38 82 LEU A O 1
ATOM 641 N N . THR A 1 83 ? -7.339 0.668 12.416 1.00 97.62 83 THR A N 1
ATOM 642 C CA . THR A 1 83 ? -7.472 -0.572 13.195 1.00 97.62 83 THR A CA 1
ATOM 643 C C . THR A 1 83 ? -7.296 -0.300 14.690 1.00 97.62 83 THR A C 1
ATOM 645 O O . THR A 1 83 ? -8.108 -0.749 15.500 1.00 97.62 83 THR A O 1
ATOM 648 N N . GLU A 1 84 ? -6.286 0.485 15.069 1.00 97.50 84 GLU A N 1
ATOM 649 C CA . GLU A 1 84 ? -6.038 0.889 16.459 1.00 97.50 84 GLU A CA 1
ATOM 650 C C . GLU A 1 84 ? -7.195 1.725 17.029 1.00 97.50 84 GLU A C 1
ATOM 652 O O . GLU A 1 84 ? -7.672 1.461 18.139 1.00 97.50 84 GLU A O 1
ATOM 657 N N . GLN A 1 85 ? -7.703 2.694 16.261 1.00 97.44 85 GLN A N 1
ATOM 658 C CA . GLN A 1 85 ? -8.864 3.496 16.652 1.00 97.44 85 GLN A CA 1
ATOM 659 C C . GLN A 1 85 ? -10.121 2.638 16.830 1.00 97.44 85 GLN A C 1
ATOM 661 O O . GLN A 1 85 ? -10.829 2.772 17.832 1.00 97.44 85 GLN A O 1
ATOM 666 N N . THR A 1 86 ? -10.371 1.714 15.903 1.00 97.62 86 THR A N 1
ATOM 667 C CA . THR A 1 86 ? -11.518 0.800 15.962 1.00 97.62 86 THR A CA 1
ATOM 668 C C . THR A 1 86 ? -11.425 -0.120 17.178 1.00 97.62 86 THR A C 1
ATOM 670 O O . THR A 1 86 ? -12.404 -0.272 17.911 1.00 97.62 86 THR A O 1
ATOM 673 N N . ALA A 1 87 ? -10.244 -0.675 17.467 1.00 97.44 87 ALA A N 1
ATOM 674 C CA . ALA A 1 87 ? -10.018 -1.499 18.654 1.00 97.44 87 ALA A CA 1
ATOM 675 C C . ALA A 1 87 ? -10.263 -0.714 19.956 1.00 97.44 87 ALA A C 1
ATOM 677 O O . ALA A 1 87 ? -10.909 -1.218 20.882 1.00 97.44 87 ALA A O 1
ATOM 678 N N . LYS A 1 88 ? -9.811 0.548 20.019 1.00 98.00 88 LYS A N 1
ATOM 679 C CA . LYS A 1 88 ? -10.063 1.441 21.159 1.00 98.00 88 LYS A CA 1
ATOM 680 C C . LYS A 1 88 ? -11.558 1.695 21.358 1.00 98.00 88 LYS A C 1
ATOM 682 O O . LYS A 1 88 ? -12.050 1.538 22.477 1.00 98.00 88 LYS A O 1
ATOM 687 N N . LEU A 1 89 ? -12.275 2.052 20.293 1.00 98.00 89 LEU A N 1
ATOM 688 C CA . LEU A 1 89 ? -13.722 2.282 20.341 1.00 98.00 89 LEU A CA 1
ATOM 689 C C . LEU A 1 89 ? -14.474 1.018 20.754 1.00 98.00 89 LEU A C 1
ATOM 691 O O . LEU A 1 89 ? -15.384 1.085 21.579 1.00 98.00 89 LEU A O 1
ATOM 695 N N . HIS A 1 90 ? -14.065 -0.148 20.253 1.00 97.75 90 HIS A N 1
ATOM 696 C CA . HIS A 1 90 ? -14.696 -1.404 20.630 1.00 97.75 90 HIS A CA 1
ATOM 697 C C . HIS A 1 90 ? -14.521 -1.696 22.124 1.00 97.75 90 HIS A C 1
ATOM 699 O O . HIS A 1 90 ? -15.495 -2.053 22.790 1.00 97.75 90 HIS A O 1
ATOM 705 N N . LYS A 1 91 ? -13.320 -1.479 22.675 1.00 97.62 91 LYS A N 1
ATOM 706 C CA . LYS A 1 91 ? -13.063 -1.624 24.114 1.00 97.62 91 LYS A CA 1
ATOM 707 C C . LYS A 1 91 ? -13.931 -0.670 24.938 1.00 97.62 91 LYS A C 1
ATOM 709 O O . LYS A 1 91 ? -14.550 -1.099 25.908 1.00 97.62 91 LYS A O 1
ATOM 714 N N . GLN A 1 92 ? -14.014 0.599 24.535 1.00 97.56 92 GLN A N 1
ATOM 715 C CA . GLN A 1 92 ? -14.868 1.592 25.195 1.00 97.56 92 GLN A CA 1
ATOM 716 C C . GLN A 1 92 ? -16.344 1.186 25.157 1.00 97.56 92 GLN A C 1
ATOM 718 O O . GLN A 1 92 ? -17.017 1.249 26.185 1.00 97.56 92 GLN A O 1
ATOM 723 N N . ARG A 1 93 ? -16.831 0.700 24.009 1.00 97.56 93 ARG A N 1
ATOM 724 C CA . ARG A 1 93 ? -18.204 0.208 23.854 1.00 97.56 93 ARG A CA 1
ATOM 725 C C . ARG A 1 93 ? -18.497 -0.951 24.799 1.00 97.56 93 ARG A C 1
ATOM 727 O O . ARG A 1 93 ? -19.548 -0.958 25.428 1.00 97.56 93 ARG A O 1
ATOM 734 N N . THR A 1 94 ? -17.583 -1.912 24.916 1.00 97.31 94 THR A N 1
ATOM 735 C CA . THR A 1 94 ? -17.756 -3.067 25.807 1.00 97.31 94 THR A CA 1
ATOM 736 C C . THR A 1 94 ? -17.818 -2.636 27.271 1.00 97.31 94 THR A C 1
ATOM 738 O O . THR A 1 94 ? -18.715 -3.066 27.994 1.00 97.31 94 THR A O 1
ATOM 741 N N . THR A 1 95 ? -16.929 -1.735 27.701 1.00 97.12 95 THR A N 1
ATOM 742 C CA . THR A 1 95 ? -16.966 -1.185 29.064 1.00 97.12 95 THR A CA 1
ATOM 743 C C . THR A 1 95 ? -18.273 -0.443 29.332 1.00 97.12 95 THR A C 1
ATOM 745 O O . THR A 1 95 ? -18.905 -0.674 30.360 1.00 97.12 95 THR A O 1
ATOM 748 N N . LEU A 1 96 ? -18.706 0.411 28.402 1.00 97.88 96 LEU A N 1
ATOM 749 C CA . LEU A 1 96 ? -19.945 1.172 28.543 1.00 97.88 96 LEU A CA 1
ATOM 750 C C . LEU A 1 96 ? -21.172 0.253 28.590 1.00 97.88 96 LEU A C 1
ATOM 752 O O . LEU A 1 96 ? -22.047 0.446 29.428 1.00 97.88 96 LEU A O 1
ATOM 756 N N . ALA A 1 97 ? -21.218 -0.776 27.742 1.00 97.62 97 ALA A N 1
ATOM 757 C CA . ALA A 1 97 ? -22.298 -1.758 27.740 1.00 97.62 97 ALA A CA 1
ATOM 758 C C . ALA A 1 97 ? -22.378 -2.509 29.078 1.00 97.62 97 ALA A C 1
ATOM 760 O O . ALA A 1 97 ? -23.467 -2.684 29.624 1.00 97.62 97 ALA A O 1
ATOM 761 N N . MET A 1 98 ? -21.231 -2.891 29.648 1.00 97.00 98 MET A N 1
ATOM 762 C CA . MET A 1 98 ? -21.191 -3.523 30.966 1.00 97.00 98 MET A CA 1
ATOM 763 C C . MET A 1 98 ? -21.662 -2.567 32.068 1.00 97.00 98 MET A C 1
ATOM 765 O O . MET A 1 98 ? -22.481 -2.948 32.901 1.00 97.00 98 MET A O 1
ATOM 769 N N . GLN A 1 99 ? -21.209 -1.310 32.052 1.00 96.94 99 GLN A N 1
ATOM 770 C CA . GLN A 1 99 ? -21.672 -0.284 32.993 1.00 96.94 99 GLN A CA 1
ATOM 771 C C . GLN A 1 99 ? -23.182 -0.053 32.886 1.00 96.94 99 GLN A C 1
ATOM 773 O O . GLN A 1 99 ? -23.865 0.014 33.905 1.00 96.94 99 GLN A O 1
ATOM 778 N N . GLN A 1 100 ? -23.721 0.005 31.667 1.00 97.31 100 GLN A N 1
ATOM 779 C CA . GLN A 1 100 ? -25.153 0.146 31.422 1.00 97.31 100 GLN A CA 1
ATOM 780 C C . GLN A 1 100 ? -25.937 -1.062 31.947 1.00 97.31 100 GLN A C 1
ATOM 782 O O . GLN A 1 100 ? -26.980 -0.887 32.575 1.00 97.31 100 GLN A O 1
ATOM 787 N N . GLN A 1 101 ? -25.433 -2.281 31.737 1.00 97.00 101 GLN A N 1
ATOM 788 C CA . GLN A 1 101 ? -26.064 -3.497 32.247 1.00 97.00 101 GLN A CA 1
ATOM 789 C C . GLN A 1 101 ? -26.100 -3.512 33.779 1.00 97.00 101 GLN A C 1
ATOM 791 O O . GLN A 1 101 ? -27.139 -3.828 34.363 1.00 97.00 101 GLN A O 1
ATOM 796 N N . VAL A 1 102 ? -24.998 -3.124 34.428 1.00 96.19 102 VAL A N 1
ATOM 797 C CA . VAL A 1 102 ? -24.923 -2.999 35.890 1.00 96.19 102 VAL A CA 1
ATOM 798 C C . VAL A 1 102 ? -25.877 -1.915 36.388 1.00 96.19 102 VAL A C 1
ATOM 800 O O . VAL A 1 102 ? -26.664 -2.176 37.294 1.00 96.19 102 VAL A O 1
ATOM 803 N N . ALA A 1 103 ? -25.882 -0.730 35.774 1.00 95.88 103 ALA A N 1
ATOM 804 C CA . ALA A 1 103 ? -26.781 0.361 36.145 1.00 95.88 103 ALA A CA 1
ATOM 805 C C . ALA A 1 103 ? -28.258 -0.040 36.010 1.00 95.88 103 ALA A C 1
ATOM 807 O O . ALA A 1 103 ? -29.047 0.206 36.920 1.00 95.88 103 ALA A O 1
ATOM 808 N N . ALA A 1 104 ? -28.628 -0.726 34.925 1.00 94.38 104 ALA A N 1
ATOM 809 C CA . ALA A 1 104 ? -29.979 -1.242 34.725 1.00 94.38 104 ALA A CA 1
ATOM 810 C C . ALA A 1 104 ? -30.353 -2.313 35.762 1.00 94.38 104 ALA A C 1
ATOM 812 O O . ALA A 1 104 ? -31.482 -2.329 36.253 1.00 94.38 104 ALA A O 1
ATOM 813 N N . ALA A 1 105 ? -29.421 -3.200 36.121 1.00 93.25 105 ALA A N 1
ATOM 814 C CA . ALA A 1 105 ? -29.649 -4.199 37.160 1.00 93.25 105 ALA A CA 1
ATOM 815 C C . ALA A 1 105 ? -29.837 -3.546 38.538 1.00 93.25 105 ALA A C 1
ATOM 817 O O . ALA A 1 105 ? -30.799 -3.871 39.232 1.00 93.25 105 ALA A O 1
ATOM 818 N N . CYS A 1 106 ? -28.987 -2.579 38.891 1.00 91.44 106 CYS A N 1
ATOM 819 C CA . CYS A 1 106 ? -29.119 -1.790 40.114 1.00 91.44 106 CYS A CA 1
ATOM 820 C C . CYS A 1 106 ? -30.449 -1.031 40.158 1.00 91.44 106 CYS A C 1
ATOM 822 O O . CYS A 1 106 ? -31.151 -1.095 41.162 1.00 91.44 106 CYS A O 1
ATOM 824 N N . ALA A 1 107 ? -30.836 -0.368 39.066 1.00 91.06 107 ALA A N 1
ATOM 825 C CA . ALA A 1 107 ? -32.109 0.339 38.990 1.00 91.06 107 ALA A CA 1
ATOM 826 C C . ALA A 1 107 ? -33.294 -0.610 39.219 1.00 91.06 107 ALA A C 1
ATOM 828 O O . ALA A 1 107 ? -34.165 -0.311 40.024 1.00 91.06 107 ALA A O 1
ATOM 829 N N . ARG A 1 108 ? -33.302 -1.796 38.595 1.00 89.62 108 ARG A N 1
ATOM 830 C CA . ARG A 1 108 ? -34.362 -2.794 38.828 1.00 89.62 108 ARG A CA 1
ATOM 831 C C . ARG A 1 108 ? -34.397 -3.318 40.264 1.00 89.62 108 ARG A C 1
ATOM 833 O O . ARG A 1 108 ? -35.479 -3.590 40.772 1.00 89.62 108 ARG A O 1
ATOM 840 N N . ALA A 1 109 ? -33.232 -3.494 40.885 1.00 88.69 109 ALA A N 1
ATOM 841 C CA . ALA A 1 109 ? -33.111 -4.099 42.208 1.00 88.69 109 ALA A CA 1
ATOM 842 C C . ALA A 1 109 ? -33.370 -3.125 43.368 1.00 88.69 109 ALA A C 1
ATOM 844 O O . ALA A 1 109 ? -33.693 -3.592 44.461 1.00 88.69 109 ALA A O 1
ATOM 845 N N . PHE A 1 110 ? -33.206 -1.814 43.145 1.00 89.81 110 PHE A N 1
ATOM 846 C CA . PHE A 1 110 ? -33.227 -0.802 44.211 1.00 89.81 110 PHE A CA 1
ATOM 847 C C . PHE A 1 110 ? -34.128 0.405 43.951 1.00 89.81 110 PHE A C 1
ATOM 849 O O . PHE A 1 110 ? -34.348 1.187 44.874 1.00 89.81 110 PHE A O 1
ATOM 856 N N . LEU A 1 111 ? -34.651 0.579 42.736 1.00 90.00 111 LEU A N 1
ATOM 857 C CA . LEU A 1 111 ? -35.521 1.703 42.400 1.00 90.00 111 LEU A CA 1
ATOM 858 C C . LEU A 1 111 ? -36.916 1.215 42.006 1.00 90.00 111 LEU A C 1
ATOM 860 O O . LEU A 1 111 ? -37.091 0.220 41.298 1.00 90.00 111 LEU A O 1
ATOM 864 N N . LEU A 1 112 ? -37.914 1.974 42.447 1.00 89.44 112 LEU A N 1
ATOM 865 C CA . LEU A 1 112 ? -39.259 1.921 41.894 1.00 89.44 112 LEU A CA 1
ATOM 866 C C . LEU A 1 112 ? -39.343 2.881 40.711 1.00 89.44 112 LEU A C 1
ATOM 868 O O . LEU A 1 112 ? -38.788 3.980 40.730 1.00 89.44 112 LEU A O 1
ATOM 872 N N . THR A 1 113 ? -40.034 2.450 39.668 1.00 89.25 113 THR A N 1
ATOM 873 C CA . THR A 1 113 ? -40.351 3.303 38.529 1.00 89.25 113 THR A CA 1
ATOM 874 C C . THR A 1 113 ? -41.388 4.353 38.941 1.00 89.25 113 THR A C 1
ATOM 876 O O . THR A 1 113 ? -42.188 4.105 39.847 1.00 89.25 113 THR A O 1
ATOM 879 N N . PRO A 1 114 ? -41.438 5.515 38.268 1.00 87.06 114 PRO A N 1
ATOM 880 C CA . PRO A 1 114 ? -42.431 6.547 38.574 1.00 87.06 114 PRO A CA 1
ATOM 881 C C . PRO A 1 114 ? -43.880 6.037 38.514 1.00 87.06 114 PRO A C 1
ATOM 883 O O . PRO A 1 114 ? -44.712 6.456 39.313 1.00 87.06 114 PRO A O 1
ATOM 886 N N . ALA A 1 115 ? -44.169 5.094 37.611 1.00 86.31 115 ALA A N 1
ATOM 887 C CA . ALA A 1 115 ? -45.479 4.458 37.497 1.00 86.31 115 ALA A CA 1
ATOM 888 C C . ALA A 1 115 ? -45.814 3.589 38.723 1.00 86.31 115 ALA A C 1
ATOM 890 O O . ALA A 1 115 ? -46.908 3.698 39.267 1.00 86.31 115 ALA A O 1
ATOM 891 N N . GLU A 1 116 ? -44.863 2.781 39.204 1.00 86.44 116 GLU A N 1
ATOM 892 C CA . GLU A 1 116 ? -45.046 1.966 40.416 1.00 86.44 116 GLU A CA 1
ATOM 893 C C . GLU A 1 116 ? -45.249 2.843 41.661 1.00 86.44 116 GLU A C 1
ATOM 895 O O . GLU A 1 116 ? -46.088 2.534 42.504 1.00 86.44 116 GLU A O 1
ATOM 900 N N . VAL A 1 117 ? -44.535 3.970 41.761 1.00 86.88 117 VAL A N 1
ATOM 901 C CA . VAL A 1 117 ? -44.735 4.943 42.849 1.00 86.88 117 VAL A CA 1
ATOM 902 C C . VAL A 1 117 ? -46.137 5.552 42.788 1.00 86.88 117 VAL A C 1
ATOM 904 O O . VAL A 1 117 ? -46.818 5.610 43.811 1.00 86.88 117 VAL A O 1
ATOM 907 N N . ALA A 1 118 ? -46.598 5.957 41.602 1.00 86.06 118 ALA A N 1
ATOM 908 C CA . ALA A 1 118 ? -47.936 6.515 41.420 1.00 86.06 118 ALA A CA 1
ATOM 909 C C . ALA A 1 118 ? -49.045 5.505 41.768 1.00 86.06 118 ALA A C 1
ATOM 911 O O . ALA A 1 118 ? -50.040 5.881 42.386 1.00 86.06 118 ALA A O 1
ATOM 912 N N . LEU A 1 119 ? -48.857 4.222 41.435 1.00 86.19 119 LEU A N 1
ATOM 913 C CA . LEU A 1 119 ? -49.779 3.147 41.816 1.00 86.19 119 LEU A CA 1
ATOM 914 C C . LEU A 1 119 ? -49.879 3.004 43.339 1.00 86.19 119 LEU A C 1
ATOM 916 O O . LEU A 1 119 ? -50.987 2.957 43.874 1.00 86.19 119 LEU A O 1
ATOM 920 N N . LEU A 1 120 ? -48.737 2.999 44.035 1.00 83.62 120 LEU A N 1
ATOM 921 C CA . LEU A 1 120 ? -48.678 2.876 45.496 1.00 83.62 120 LEU A CA 1
ATOM 922 C C . LEU A 1 120 ? -49.237 4.102 46.233 1.00 83.62 120 LEU A C 1
ATOM 924 O O . LEU A 1 120 ? -49.745 3.969 47.343 1.00 83.62 120 LEU A O 1
ATOM 928 N N . GLN A 1 121 ? -49.145 5.289 45.629 1.00 83.88 121 GLN A N 1
ATOM 929 C CA . GLN A 1 121 ? -49.658 6.543 46.191 1.00 83.88 121 GLN A CA 1
ATOM 930 C C . GLN A 1 121 ? -51.121 6.828 45.819 1.00 83.88 121 GLN A C 1
ATOM 932 O O . GLN A 1 121 ? -51.720 7.764 46.354 1.00 83.88 121 GLN A O 1
ATOM 937 N N . SER A 1 122 ? -51.714 6.055 44.905 1.00 78.06 122 SER A N 1
ATOM 938 C CA . SER A 1 122 ? -53.088 6.289 44.467 1.00 78.06 122 SER A CA 1
ATOM 939 C C . SER A 1 122 ? -54.090 5.983 45.592 1.00 78.06 122 SER A C 1
ATOM 941 O O . SER A 1 122 ? -54.115 4.891 46.148 1.00 78.06 122 SER A O 1
ATOM 943 N N . SER A 1 123 ? -54.965 6.941 45.918 1.00 67.88 123 SER A N 1
ATOM 944 C CA . SER A 1 123 ? -56.081 6.748 46.870 1.00 67.88 123 SER A CA 1
ATOM 945 C C . SER A 1 123 ? -57.305 6.081 46.220 1.00 67.88 123 SER A C 1
ATOM 947 O O . SER A 1 123 ? -58.444 6.328 46.612 1.00 67.88 123 SER A O 1
ATOM 949 N N . SER A 1 124 ? -57.096 5.280 45.171 1.00 66.44 124 SER A N 1
ATOM 950 C CA . SER A 1 124 ? -58.189 4.681 44.404 1.00 66.44 124 SER A CA 1
ATOM 951 C C . SER A 1 124 ? -58.791 3.475 45.143 1.00 66.44 124 SER A C 1
ATOM 953 O O . SER A 1 124 ? -58.044 2.625 45.625 1.00 66.44 124 SER A O 1
ATOM 955 N N . PRO A 1 125 ? -60.129 3.322 45.187 1.00 57.22 125 PRO A N 1
ATOM 956 C CA . PRO A 1 125 ? -60.794 2.198 45.854 1.00 57.22 125 PRO A CA 1
ATOM 957 C C . PRO A 1 125 ? -60.655 0.855 45.111 1.00 57.22 125 PRO A C 1
ATOM 959 O O . PRO A 1 125 ? -61.060 -0.180 45.638 1.00 57.22 125 PRO A O 1
ATOM 962 N N . ARG A 1 126 ? -60.108 0.841 43.886 1.00 62.03 126 ARG A N 1
ATOM 963 C CA . ARG A 1 126 ? -59.863 -0.386 43.109 1.00 62.03 126 ARG A CA 1
ATOM 964 C C . ARG A 1 126 ? -58.387 -0.761 43.160 1.00 62.03 126 ARG A C 1
ATOM 966 O O . ARG A 1 126 ? -57.600 -0.323 42.325 1.00 62.03 126 ARG A O 1
ATOM 973 N N . ILE A 1 127 ? -58.036 -1.600 44.128 1.00 75.38 127 ILE A N 1
ATOM 974 C CA . ILE A 1 127 ? -56.703 -2.197 44.233 1.00 75.38 127 ILE A CA 1
ATOM 975 C C . ILE A 1 127 ? -56.605 -3.329 43.203 1.00 75.38 127 ILE A C 1
ATOM 977 O O . ILE A 1 127 ? -57.310 -4.332 43.299 1.00 75.38 127 ILE A O 1
ATOM 981 N N . GLY A 1 128 ? -55.764 -3.139 42.187 1.00 81.44 128 GLY A N 1
ATOM 982 C CA . GLY A 1 128 ? -55.494 -4.135 41.149 1.00 81.44 128 GLY A CA 1
ATOM 983 C C . GLY A 1 128 ? -54.261 -4.997 41.451 1.00 81.44 128 GLY A C 1
ATOM 984 O O . GLY A 1 128 ? -53.458 -4.643 42.316 1.00 81.44 128 GLY A O 1
ATOM 985 N N . PRO A 1 129 ? -54.054 -6.099 40.709 1.00 84.31 129 PRO A N 1
ATOM 986 C CA . PRO A 1 129 ? -52.878 -6.965 40.861 1.00 84.31 129 PRO A CA 1
ATOM 987 C C . PRO A 1 129 ? -51.546 -6.214 40.681 1.00 84.31 129 PRO A C 1
ATOM 989 O O . PRO A 1 129 ? -50.551 -6.562 41.312 1.00 84.31 129 PRO A O 1
ATOM 992 N N . GLU A 1 130 ? -51.530 -5.136 39.895 1.00 84.25 130 GLU A N 1
ATOM 993 C CA . GLU A 1 130 ? -50.337 -4.303 39.690 1.00 84.25 130 GLU A CA 1
ATOM 994 C C . GLU A 1 130 ? -49.895 -3.540 40.947 1.00 84.25 130 GLU A C 1
ATOM 996 O O . GLU A 1 130 ? -48.700 -3.332 41.153 1.00 84.2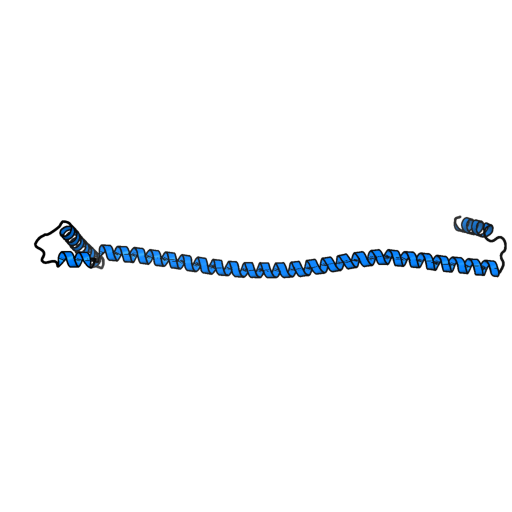5 130 GLU A O 1
ATOM 1001 N N . PHE A 1 131 ? -50.832 -3.181 41.834 1.00 86.38 131 PHE A N 1
ATOM 1002 C CA . PHE A 1 131 ? -50.500 -2.573 43.124 1.00 86.38 131 PHE A CA 1
ATOM 1003 C C . PHE A 1 131 ? -49.728 -3.557 44.009 1.00 86.38 131 PHE A C 1
ATOM 1005 O O . PHE A 1 131 ? -48.693 -3.203 44.571 1.00 86.38 131 PHE A O 1
ATOM 1012 N N . PHE A 1 132 ? -50.202 -4.803 44.105 1.00 87.88 132 PHE A N 1
ATOM 1013 C CA . PHE A 1 132 ? -49.536 -5.836 44.901 1.00 87.88 132 PHE A CA 1
ATOM 1014 C C . PHE A 1 132 ? -48.168 -6.196 44.321 1.00 87.88 132 PHE A C 1
ATOM 1016 O O . PHE A 1 132 ? -47.210 -6.309 45.077 1.00 87.88 132 PHE A O 1
ATOM 1023 N N . ALA A 1 133 ? -48.031 -6.243 42.992 1.00 88.50 133 ALA A N 1
ATOM 1024 C CA . ALA A 1 133 ? -46.732 -6.428 42.347 1.00 88.50 133 ALA A CA 1
ATOM 1025 C C . ALA A 1 133 ? -45.739 -5.295 42.687 1.00 88.50 133 ALA A C 1
ATOM 1027 O O . ALA A 1 133 ? -44.573 -5.556 42.995 1.00 88.50 133 ALA A O 1
ATOM 1028 N N . ALA A 1 134 ? -46.191 -4.035 42.686 1.00 88.88 134 ALA A N 1
ATOM 1029 C CA . ALA A 1 134 ? -45.370 -2.895 43.100 1.00 88.88 134 ALA A CA 1
ATOM 1030 C C . ALA A 1 134 ? -45.024 -2.935 44.605 1.00 88.88 134 ALA A C 1
ATOM 1032 O O . ALA A 1 134 ? -43.908 -2.581 45.004 1.00 88.88 134 ALA A O 1
ATOM 1033 N N . LEU A 1 135 ? -45.949 -3.402 45.448 1.00 88.06 135 LEU A N 1
ATOM 1034 C CA . LEU A 1 135 ? -45.739 -3.566 46.888 1.00 88.06 135 LEU A CA 1
ATOM 1035 C C . LEU A 1 135 ? -44.719 -4.675 47.191 1.00 88.06 135 LEU A C 1
ATOM 1037 O O . LEU A 1 135 ? -43.778 -4.446 47.954 1.00 88.06 135 LEU A O 1
ATOM 1041 N N . ASP A 1 136 ? -44.842 -5.833 46.543 1.00 90.44 136 ASP A N 1
ATOM 1042 C CA . ASP A 1 136 ? -43.899 -6.951 46.652 1.00 90.44 136 ASP A CA 1
ATOM 1043 C C . ASP A 1 136 ? -42.498 -6.532 46.205 1.00 90.44 136 ASP A C 1
ATOM 1045 O O . ASP A 1 136 ? -41.505 -6.807 46.885 1.00 90.44 136 ASP A O 1
ATOM 1049 N N . LYS A 1 137 ? -42.405 -5.771 45.108 1.00 90.81 137 LYS A N 1
ATOM 1050 C CA . LYS A 1 137 ? -41.142 -5.178 44.660 1.00 90.81 137 LYS A CA 1
ATOM 1051 C C . LYS A 1 137 ? -40.555 -4.229 45.707 1.00 90.81 137 LYS A C 1
ATOM 1053 O O . LYS A 1 137 ? -39.353 -4.269 45.957 1.00 90.81 137 LYS A O 1
ATOM 1058 N N . THR A 1 138 ? -41.378 -3.410 46.362 1.00 90.94 138 THR A N 1
ATOM 1059 C CA . THR A 1 138 ? -40.935 -2.502 47.438 1.00 90.94 138 THR A CA 1
ATOM 1060 C C . THR A 1 138 ? -40.377 -3.276 48.636 1.00 90.94 138 THR A C 1
ATOM 1062 O O . THR A 1 138 ? -39.338 -2.909 49.191 1.00 90.94 138 THR A O 1
ATOM 1065 N N . LEU A 1 139 ? -41.025 -4.380 49.018 1.00 90.81 139 LEU A N 1
ATOM 1066 C CA . LEU A 1 139 ? -40.542 -5.274 50.073 1.00 90.81 139 LEU A CA 1
ATOM 1067 C C . LEU A 1 139 ? -39.222 -5.949 49.683 1.00 90.81 139 LEU A C 1
ATOM 1069 O O . LEU A 1 139 ? -38.290 -5.986 50.492 1.00 90.81 139 LEU A O 1
ATOM 1073 N N . ALA A 1 140 ? -39.109 -6.420 48.441 1.00 91.50 140 ALA A N 1
ATOM 1074 C CA . ALA A 1 140 ? -37.874 -6.985 47.909 1.00 91.50 140 ALA A CA 1
ATOM 1075 C C . ALA A 1 140 ? -36.728 -5.960 47.926 1.00 91.50 140 ALA A C 1
ATOM 1077 O O . ALA A 1 140 ? -35.645 -6.269 48.421 1.00 91.50 140 ALA A O 1
ATOM 1078 N N . ILE A 1 141 ? -36.977 -4.718 47.489 1.00 92.75 141 ILE A N 1
ATOM 1079 C CA . ILE A 1 141 ? -36.006 -3.615 47.559 1.00 92.75 141 ILE A CA 1
ATOM 1080 C C . ILE A 1 141 ? -35.560 -3.390 49.008 1.00 92.75 141 ILE A C 1
ATOM 1082 O O . ILE A 1 141 ? -34.363 -3.385 49.285 1.00 92.75 141 ILE A O 1
ATOM 1086 N N . LYS A 1 142 ? -36.497 -3.264 49.959 1.00 90.62 142 LYS A N 1
ATOM 1087 C CA . LYS A 1 142 ? -36.179 -3.077 51.387 1.00 90.62 142 LYS A CA 1
ATOM 1088 C C . LYS A 1 142 ? -35.266 -4.186 51.922 1.00 90.62 142 LYS A C 1
ATOM 1090 O O . LYS A 1 142 ? -34.307 -3.895 52.641 1.00 90.62 142 LYS A O 1
ATOM 1095 N N . ASN A 1 143 ? -35.546 -5.440 51.569 1.00 91.06 143 ASN A N 1
ATOM 1096 C CA . ASN A 1 143 ? -34.729 -6.585 51.970 1.00 91.06 143 ASN A CA 1
ATOM 1097 C C . ASN A 1 143 ? -33.339 -6.547 51.323 1.00 91.06 143 ASN A C 1
ATOM 1099 O O . ASN A 1 143 ? -32.342 -6.712 52.027 1.00 91.06 143 ASN A O 1
ATOM 1103 N N . ASN A 1 144 ? -33.253 -6.248 50.024 1.00 89.44 144 ASN A N 1
ATOM 1104 C CA . ASN A 1 144 ? -31.982 -6.098 49.313 1.00 89.44 144 ASN A CA 1
ATOM 1105 C C . ASN A 1 144 ? -31.102 -5.013 49.960 1.00 89.44 144 ASN A C 1
ATOM 1107 O O . ASN A 1 144 ? -29.911 -5.231 50.188 1.00 89.44 144 ASN A O 1
ATOM 1111 N N . THR A 1 145 ? -31.679 -3.862 50.320 1.00 87.06 145 THR A N 1
ATOM 1112 C CA . THR A 1 145 ? -30.954 -2.765 50.984 1.00 87.06 145 THR A CA 1
ATOM 1113 C C . THR A 1 145 ? -30.500 -3.160 52.388 1.00 87.06 145 THR A C 1
ATOM 1115 O O . THR A 1 145 ? -29.373 -2.858 52.782 1.00 87.06 145 THR A O 1
ATOM 1118 N N . LYS A 1 146 ? -31.338 -3.886 53.141 1.00 90.06 146 LYS A N 1
ATOM 1119 C CA . LYS A 1 146 ? -30.969 -4.425 54.458 1.00 90.06 146 LYS A CA 1
ATOM 1120 C C . LYS A 1 146 ? -29.771 -5.373 54.355 1.00 90.06 146 LYS A C 1
ATOM 1122 O O . LYS A 1 146 ? -28.834 -5.231 55.136 1.00 90.06 146 LYS A O 1
ATOM 1127 N N . HIS A 1 147 ? -29.769 -6.284 53.382 1.00 87.31 147 HIS A N 1
ATOM 1128 C CA . HIS A 1 147 ? -28.640 -7.185 53.145 1.00 87.31 147 HIS A CA 1
ATOM 1129 C C . HIS A 1 147 ? -27.359 -6.424 52.779 1.00 87.31 147 HIS A C 1
ATOM 1131 O O . HIS A 1 147 ? -26.320 -6.671 53.387 1.00 87.31 147 HIS A O 1
ATOM 1137 N N . LEU A 1 148 ? -27.426 -5.446 51.868 1.00 83.88 148 LEU A N 1
ATOM 1138 C CA . LEU A 1 148 ? -26.261 -4.625 51.509 1.00 83.88 148 LEU A CA 1
ATOM 1139 C C . LEU A 1 148 ? -25.645 -3.886 52.706 1.00 83.88 148 LEU A C 1
ATOM 1141 O O . LEU A 1 148 ? -24.423 -3.781 52.802 1.00 83.88 148 LEU A O 1
ATOM 1145 N N . LEU A 1 149 ? -26.474 -3.371 53.617 1.00 86.50 149 LEU A N 1
ATOM 1146 C CA . LEU A 1 149 ? -26.007 -2.659 54.810 1.00 86.50 149 LEU A CA 1
ATOM 1147 C C . LEU A 1 149 ? -25.405 -3.599 55.865 1.00 86.50 149 LEU A C 1
ATOM 1149 O O . LEU A 1 149 ? -24.517 -3.188 56.606 1.00 86.50 149 LEU A O 1
ATOM 1153 N N . GLN A 1 150 ? -25.860 -4.852 55.930 1.00 84.62 150 GLN A N 1
ATOM 1154 C CA . GLN A 1 150 ? -25.346 -5.859 56.865 1.00 84.62 150 GLN A CA 1
ATOM 1155 C C . GLN A 1 150 ? -24.025 -6.487 56.410 1.00 84.62 150 GLN A C 1
ATOM 1157 O O . GLN A 1 150 ? -23.199 -6.823 57.249 1.00 84.62 150 GLN A O 1
ATOM 1162 N N . VAL A 1 151 ? -23.804 -6.607 55.098 1.00 69.38 151 VAL A N 1
ATOM 1163 C CA . VAL A 1 151 ? -22.579 -7.186 54.511 1.00 69.38 151 VAL A CA 1
ATOM 1164 C C . VAL A 1 151 ? -21.366 -6.240 54.616 1.00 69.38 151 VAL A C 1
ATOM 1166 O O . VAL A 1 151 ? -20.236 -6.656 54.395 1.00 69.38 151 VAL A O 1
ATOM 1169 N N . LYS A 1 152 ? -21.565 -4.969 54.993 1.00 50.28 152 LYS A N 1
ATOM 1170 C CA . LYS A 1 152 ? -20.498 -3.969 55.203 1.00 50.28 152 LYS A CA 1
ATOM 1171 C C . LYS A 1 152 ? -19.892 -3.946 56.624 1.00 50.28 152 LYS A C 1
ATOM 1173 O O . LYS A 1 152 ? -19.202 -2.978 56.946 1.00 50.28 152 LYS A O 1
ATOM 1178 N N . ARG A 1 153 ? -20.149 -4.952 57.468 1.00 43.44 153 ARG A N 1
ATOM 1179 C CA . ARG A 1 153 ? -19.513 -5.110 58.790 1.00 43.44 153 ARG A CA 1
ATOM 1180 C C . ARG A 1 153 ? -18.431 -6.175 58.781 1.00 43.44 153 ARG A C 1
ATOM 1182 O O . ARG A 1 153 ? -18.656 -7.212 58.126 1.00 43.44 153 ARG A O 1
#

Secondary structure (DSSP, 8-state):
-HHHHHHHHHHHH--S--HHHHHHHHHHHHHHHHHHHHHHHHHHHHHHHHHHHHHHHHHHHHHHHHHHHHHHHHHHHHHHHHHHHHHHHHHHHHHHHHHHHHHHHHHHHH---HHHHHHHH---S---HHHHHHHHHHHHHHHHHHHHHHTT-

InterPro domains:
  IPR010490 Conserved oligomeric Golgi complex subunit 6 [PTHR21506] (4-151)
  IPR048368 Conserved oligomeric complex COG6, N-terminal [PF06419] (10-123)

pLDDT: mean 88.81, std 11.26, range [43.44, 98.31]